Protein AF-B8CJ66-F1 (afdb_monomer)

pLDDT: mean 71.11, std 13.87, range [33.56, 87.75]

Solvent-accessible surface area (backbone atoms only — not comparable to full-atom values): 5590 Å² total; per-residue (Å²): 141,82,83,82,78,74,81,73,76,70,78,75,74,76,69,79,50,63,66,59,53,50,53,52,51,48,52,68,79,41,74,89,54,56,69,72,58,52,52,48,51,50,45,41,52,53,12,42,73,75,68,29,47,94,44,53,62,36,23,11,61,55,42,91,61,101,62,60,56,72,57,37,23,50,48,42,44,52,57,76,67,30,61,85,64,62,60,71,81,76,123

Organism: Shewanella piezotolerans (strain WP3 / JCM 13877) (NCBI:txid2258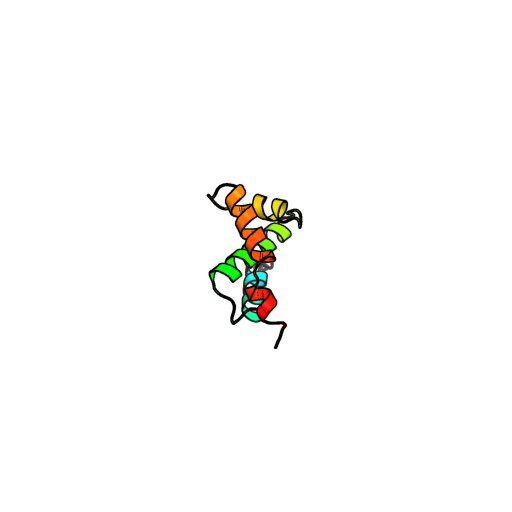49)

Nearest PDB structures (foldseek):
  6lts-assembly1_F  TM=3.793E-01  e=2.198E+00  Thermus thermophilus HB8
  5hyn-assembly3_M  TM=3.617E-01  e=6.783E+00  Homo sapiens
  3wyh-assembly2_B  TM=4.023E-01  e=9.682E+00  Struthio camelus

Structure (mmCIF, N/CA/C/O backbone):
data_AF-B8CJ66-F1
#
_entry.id   AF-B8CJ66-F1
#
loop_
_atom_site.group_PDB
_atom_site.id
_atom_site.type_symbol
_atom_site.label_atom_id
_atom_site.label_alt_id
_atom_site.label_comp_id
_atom_site.label_asym_id
_atom_site.label_entity_id
_atom_site.label_seq_id
_atom_site.pdbx_PDB_ins_code
_atom_site.Cartn_x
_atom_site.Cartn_y
_atom_site.Cartn_z
_atom_site.occupancy
_atom_site.B_iso_or_equiv
_atom_site.auth_seq_id
_atom_site.auth_comp_id
_atom_site.auth_asym_id
_atom_site.auth_atom_id
_atom_site.pdbx_PDB_model_num
ATOM 1 N N . MET A 1 1 ? -19.273 -43.385 38.446 1.00 38.78 1 MET A N 1
ATOM 2 C CA . MET A 1 1 ? -18.451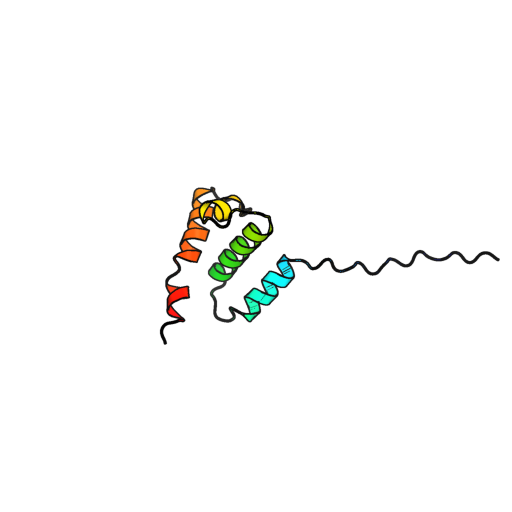 -43.472 37.217 1.00 38.78 1 MET A CA 1
ATOM 3 C C . MET A 1 1 ? -18.835 -42.333 36.276 1.00 38.78 1 MET A C 1
ATOM 5 O O . MET A 1 1 ? -19.739 -42.498 35.471 1.00 38.78 1 MET A O 1
ATOM 9 N N . ILE A 1 2 ? -18.214 -41.160 36.412 1.00 33.56 2 ILE A N 1
ATOM 10 C CA . ILE A 1 2 ? -18.530 -39.983 35.585 1.00 33.56 2 ILE A CA 1
ATOM 11 C C . ILE A 1 2 ? -17.322 -39.734 34.680 1.00 33.56 2 ILE A C 1
ATOM 13 O O . ILE A 1 2 ? -16.254 -39.358 35.155 1.00 33.56 2 ILE A O 1
ATOM 17 N N . LYS A 1 3 ? -17.468 -40.026 33.384 1.00 42.00 3 LYS A N 1
ATOM 18 C CA . LYS A 1 3 ? -16.438 -39.757 32.375 1.00 42.00 3 LYS A CA 1
ATOM 19 C C . LYS A 1 3 ? -16.347 -38.246 32.162 1.00 42.00 3 LYS A C 1
ATOM 21 O O . LYS A 1 3 ? -17.301 -37.620 31.711 1.00 42.00 3 LYS A O 1
ATOM 26 N N . ILE A 1 4 ? -15.189 -37.682 32.488 1.00 45.97 4 ILE A N 1
ATOM 27 C CA . ILE A 1 4 ? -14.792 -36.315 32.155 1.00 45.97 4 ILE A CA 1
ATOM 28 C C . ILE A 1 4 ? -14.749 -36.219 30.627 1.00 45.97 4 ILE A C 1
ATOM 30 O O . ILE A 1 4 ? -13.867 -36.785 29.982 1.00 45.97 4 ILE A O 1
ATOM 34 N N . ILE A 1 5 ? -15.732 -35.543 30.034 1.00 56.09 5 ILE A N 1
ATOM 35 C CA . ILE A 1 5 ? -15.715 -35.214 28.610 1.00 56.09 5 ILE A CA 1
ATOM 36 C C . ILE A 1 5 ? -14.658 -34.124 28.443 1.00 56.09 5 ILE A C 1
ATOM 38 O O . ILE A 1 5 ? -14.889 -32.957 28.765 1.00 56.09 5 ILE A O 1
ATOM 42 N N . ALA A 1 6 ? -13.471 -34.519 27.985 1.00 55.78 6 ALA A N 1
ATOM 43 C CA . ALA A 1 6 ? -12.459 -33.590 27.516 1.00 55.78 6 ALA A CA 1
ATOM 44 C C . ALA A 1 6 ? -13.119 -32.657 26.492 1.00 55.78 6 ALA A C 1
ATOM 46 O O . ALA A 1 6 ? -13.658 -33.121 25.485 1.00 55.78 6 ALA A O 1
ATOM 47 N N . LYS A 1 7 ? -13.116 -31.346 26.761 1.00 54.94 7 LYS A N 1
ATOM 48 C CA . LYS A 1 7 ? -13.539 -30.344 25.782 1.00 54.94 7 LYS A CA 1
ATOM 49 C C . LYS A 1 7 ? -12.624 -30.482 24.568 1.00 54.94 7 LYS A C 1
ATOM 51 O O . LYS A 1 7 ? -11.500 -29.987 24.582 1.00 54.94 7 LYS A O 1
ATOM 56 N N . GLN A 1 8 ? -13.082 -31.191 23.539 1.00 58.22 8 GLN A N 1
ATOM 57 C CA . GLN A 1 8 ? -12.419 -31.187 22.245 1.00 58.22 8 GLN A CA 1
ATOM 58 C C . GLN A 1 8 ? -12.343 -29.732 21.791 1.00 58.22 8 GLN A C 1
ATOM 60 O O . GLN A 1 8 ? -13.353 -29.030 21.711 1.00 58.22 8 GLN A O 1
ATOM 65 N N . LYS A 1 9 ? -11.116 -29.268 21.558 1.00 55.81 9 LYS A N 1
ATOM 66 C CA . LYS A 1 9 ? -10.837 -27.984 20.932 1.00 55.81 9 LYS A CA 1
ATOM 67 C C . LYS A 1 9 ? -11.507 -28.028 19.564 1.00 55.81 9 LYS A C 1
ATOM 69 O O . LYS A 1 9 ? -11.037 -28.746 18.685 1.00 55.81 9 LYS A O 1
ATOM 74 N N . LEU A 1 10 ? -12.634 -27.322 19.439 1.00 47.88 10 LEU A N 1
ATOM 75 C CA . LEU A 1 10 ? -13.351 -27.123 18.181 1.00 47.88 10 LEU A CA 1
ATOM 76 C C . LEU A 1 10 ? -12.296 -26.836 17.102 1.00 47.88 10 LEU A C 1
ATOM 78 O O . LEU A 1 10 ? -11.416 -26.004 17.375 1.00 47.88 10 LEU A O 1
ATOM 82 N N . PRO A 1 11 ? -12.308 -27.510 15.933 1.00 49.81 11 PRO A N 1
ATOM 83 C CA . PRO A 1 11 ? -11.395 -27.150 14.864 1.00 49.81 11 PRO A CA 1
ATOM 84 C C . PRO A 1 11 ? -11.576 -25.656 14.658 1.00 49.81 11 PRO A C 1
ATOM 86 O O . PRO A 1 11 ? -12.695 -25.188 14.440 1.00 49.81 11 PRO A O 1
ATOM 89 N N . ARG A 1 12 ? -10.490 -24.901 14.856 1.00 52.06 12 ARG A N 1
ATOM 90 C CA . ARG A 1 12 ? -10.453 -23.476 14.564 1.00 52.06 12 ARG A CA 1
ATOM 91 C C . ARG A 1 12 ? -10.913 -23.392 13.124 1.00 52.06 12 ARG A C 1
ATOM 93 O O . ARG A 1 12 ? -10.159 -23.764 12.230 1.00 52.06 12 ARG A O 1
ATOM 100 N N . VAL A 1 13 ? -12.168 -22.997 12.922 1.00 52.97 13 VAL A N 1
ATOM 101 C CA . VAL A 1 13 ? -12.680 -22.614 11.616 1.00 52.97 13 VAL A CA 1
ATOM 102 C C . VAL A 1 13 ? -11.624 -21.647 11.122 1.00 52.97 13 VAL A C 1
ATOM 104 O O . VAL A 1 13 ? -11.381 -20.621 11.764 1.00 52.97 13 VAL A O 1
ATOM 107 N N . ASN A 1 14 ? -10.863 -22.056 10.107 1.00 56.81 14 ASN A N 1
ATOM 108 C CA . ASN A 1 14 ? -9.874 -21.197 9.492 1.00 56.81 14 ASN A CA 1
ATOM 109 C C . ASN A 1 14 ? -10.703 -20.088 8.863 1.00 56.81 14 ASN A C 1
ATOM 111 O O . ASN A 1 14 ? -11.160 -20.238 7.733 1.00 56.81 14 ASN A O 1
ATOM 115 N N . ALA A 1 15 ? -10.990 -19.039 9.641 1.00 55.03 15 ALA A N 1
ATOM 116 C CA . ALA A 1 15 ? -11.634 -17.835 9.165 1.00 55.03 15 ALA A CA 1
ATOM 117 C C . ALA A 1 15 ? -10.921 -17.492 7.866 1.00 55.03 15 ALA A C 1
ATOM 119 O O . ALA A 1 15 ? -9.690 -17.385 7.867 1.00 55.03 15 ALA A O 1
ATOM 120 N N . MET A 1 16 ? -11.675 -17.477 6.766 1.00 59.19 16 MET A N 1
ATOM 121 C CA . MET A 1 16 ? -11.138 -17.258 5.434 1.00 59.19 16 MET A CA 1
ATOM 122 C C . MET A 1 16 ? -10.330 -15.969 5.502 1.00 59.19 16 MET A C 1
ATOM 124 O O . MET A 1 16 ? -10.885 -14.880 5.629 1.00 59.19 16 MET A O 1
ATOM 128 N N . ASN A 1 17 ? -9.005 -16.100 5.540 1.00 76.69 17 ASN A N 1
ATOM 129 C CA . ASN A 1 17 ? -8.154 -14.943 5.697 1.00 76.69 17 ASN A CA 1
ATOM 130 C C . ASN A 1 17 ? -8.185 -14.251 4.344 1.00 76.69 17 ASN A C 1
ATOM 132 O O . ASN A 1 17 ? -7.561 -14.700 3.382 1.00 76.69 17 ASN A O 1
ATOM 136 N N . ALA A 1 18 ? -8.986 -13.197 4.269 1.00 74.31 18 ALA A N 1
ATOM 137 C CA . ALA A 1 18 ? -9.286 -12.492 3.039 1.00 74.31 18 ALA A CA 1
ATOM 138 C C . ALA A 1 18 ? -7.991 -12.048 2.322 1.00 74.31 18 ALA A C 1
ATOM 140 O O . ALA A 1 18 ? -7.891 -12.143 1.100 1.00 74.31 18 ALA A O 1
ATOM 141 N N . LYS A 1 19 ? -6.936 -11.734 3.092 1.00 77.81 19 LYS A N 1
ATOM 142 C CA . LYS A 1 19 ? -5.577 -11.451 2.600 1.00 77.81 19 LYS A CA 1
ATOM 143 C C . LYS A 1 19 ? -4.903 -12.664 1.950 1.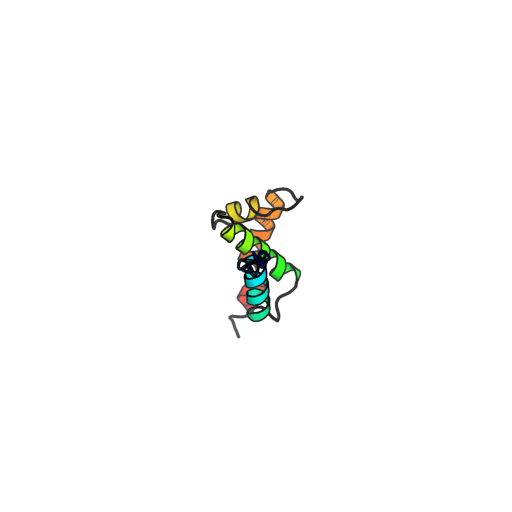00 77.81 19 LYS A C 1
ATOM 145 O O . LYS A 1 19 ? -4.245 -12.526 0.922 1.00 77.81 19 LYS A O 1
ATOM 150 N N . GLN A 1 20 ? -5.047 -13.859 2.527 1.00 78.81 20 GLN A N 1
ATOM 151 C CA . GLN A 1 20 ? -4.477 -15.093 1.967 1.00 78.81 20 GLN A CA 1
ATOM 152 C C . GLN A 1 20 ? -5.158 -15.477 0.652 1.00 78.81 20 GLN A C 1
ATOM 154 O O . GLN A 1 20 ? -4.480 -15.857 -0.302 1.00 78.81 20 GLN A O 1
ATOM 159 N N . VAL A 1 21 ? -6.482 -15.337 0.586 1.00 82.75 21 VAL A N 1
ATOM 160 C CA . VAL A 1 21 ? -7.248 -15.589 -0.642 1.00 82.75 21 VAL A CA 1
ATOM 161 C C . VAL A 1 21 ? -6.859 -14.585 -1.717 1.00 82.75 21 VAL A C 1
ATOM 163 O O . VAL A 1 21 ? -6.513 -14.988 -2.824 1.00 82.75 21 VAL A O 1
ATOM 166 N N . LEU A 1 22 ? -6.803 -13.298 -1.368 1.00 82.69 22 LEU A N 1
ATOM 167 C CA . LEU A 1 22 ? -6.357 -12.237 -2.264 1.00 82.69 22 LEU A CA 1
ATOM 168 C C . LEU A 1 22 ? -4.942 -12.492 -2.803 1.00 82.69 22 LEU A C 1
ATOM 170 O O . LEU A 1 22 ? -4.717 -12.405 -4.007 1.00 82.69 22 LEU A O 1
ATOM 174 N N . SER A 1 23 ? -3.999 -12.863 -1.934 1.00 81.38 23 SER A N 1
ATOM 175 C CA . SER A 1 23 ? -2.621 -13.188 -2.323 1.00 81.38 23 SER A CA 1
ATOM 176 C C . SER A 1 23 ? -2.561 -14.361 -3.308 1.00 81.38 23 SER A C 1
ATOM 178 O O . SER A 1 23 ? -1.833 -14.310 -4.306 1.00 81.38 23 SER A O 1
ATOM 180 N N . LYS A 1 24 ? -3.370 -15.402 -3.075 1.00 82.25 24 LYS A N 1
ATOM 181 C CA . LYS A 1 24 ? -3.439 -16.577 -3.948 1.00 82.25 24 LYS A CA 1
ATOM 182 C C . LYS A 1 24 ? -4.072 -16.239 -5.299 1.00 82.25 24 LYS A C 1
ATOM 184 O O . LYS A 1 24 ? -3.498 -16.585 -6.326 1.00 82.25 24 LYS A O 1
ATOM 189 N N . CYS A 1 25 ? -5.185 -15.506 -5.306 1.00 82.06 25 CYS A N 1
ATOM 190 C CA . CYS A 1 25 ? -5.834 -15.035 -6.530 1.00 82.06 25 CYS A CA 1
ATOM 191 C C . CYS A 1 25 ? -4.902 -14.143 -7.352 1.00 82.06 25 CYS A C 1
ATOM 193 O O . CYS A 1 25 ? -4.714 -14.396 -8.536 1.00 82.06 25 CYS A O 1
ATOM 195 N N . LEU A 1 26 ? -4.248 -13.158 -6.727 1.00 80.62 26 LEU A N 1
ATOM 196 C CA . LEU A 1 26 ? -3.293 -12.284 -7.411 1.00 80.62 26 LEU A CA 1
ATOM 197 C C . LEU A 1 26 ? -2.126 -13.066 -8.006 1.00 80.62 26 LEU A C 1
ATOM 199 O O . LEU A 1 26 ? -1.706 -12.780 -9.122 1.00 80.62 26 LEU A O 1
ATOM 203 N N . SER A 1 27 ? -1.615 -14.065 -7.291 1.00 79.00 27 SER A N 1
ATOM 204 C CA . SER A 1 27 ? -0.527 -14.905 -7.799 1.00 79.00 27 SER A CA 1
ATOM 205 C C . SER A 1 27 ? -0.953 -15.740 -9.012 1.00 79.00 27 SER A C 1
ATOM 207 O O . SER A 1 27 ? -0.140 -15.942 -9.908 1.00 79.00 27 SER A O 1
ATOM 209 N N . LEU A 1 28 ? -2.220 -16.170 -9.065 1.00 79.19 28 LEU A N 1
ATOM 210 C CA . LEU A 1 28 ? -2.796 -16.906 -10.195 1.00 79.19 28 LEU A CA 1
ATOM 211 C C . LEU A 1 28 ? -3.073 -16.008 -11.406 1.00 79.19 28 LEU A C 1
ATOM 213 O O . LEU A 1 28 ? -2.736 -16.382 -12.523 1.00 79.19 28 LEU A O 1
ATOM 217 N N . VAL A 1 29 ? -3.665 -14.829 -11.196 1.00 78.62 29 VAL A N 1
ATOM 218 C CA . VAL A 1 29 ? -4.066 -13.929 -12.293 1.00 78.62 29 VAL A CA 1
ATOM 219 C C . VAL A 1 29 ? -2.928 -13.042 -12.803 1.00 78.62 29 VAL A C 1
ATOM 221 O O . VAL A 1 29 ? -3.027 -12.479 -13.886 1.00 78.62 29 VAL A O 1
ATOM 224 N N . THR A 1 30 ? -1.836 -12.892 -12.040 1.00 76.38 30 THR A N 1
ATOM 225 C CA . THR A 1 30 ? -0.708 -12.017 -12.412 1.00 76.38 30 THR A CA 1
ATOM 226 C C . THR A 1 30 ? 0.669 -12.694 -12.301 1.00 76.38 30 THR A C 1
ATOM 228 O O . THR A 1 30 ? 1.567 -12.171 -11.623 1.00 76.38 30 THR A O 1
ATOM 231 N N . PRO A 1 31 ? 0.899 -13.836 -12.980 1.00 72.81 31 PRO A N 1
ATOM 232 C CA . PRO A 1 31 ? 2.155 -14.583 -12.875 1.00 72.81 31 PRO A CA 1
ATOM 233 C C . PRO A 1 31 ? 3.371 -13.781 -13.375 1.00 72.81 31 PRO A C 1
ATOM 235 O O . PRO A 1 31 ? 4.419 -13.806 -12.733 1.00 72.81 31 PRO A O 1
ATOM 238 N N . SER A 1 32 ? 3.217 -12.987 -14.441 1.00 72.31 32 SER A N 1
ATOM 239 C CA . SER A 1 32 ? 4.276 -12.169 -15.066 1.00 72.31 32 SER A CA 1
ATOM 240 C C . SER A 1 32 ? 4.400 -10.740 -14.508 1.00 72.31 32 SER A C 1
ATOM 242 O O . SER A 1 32 ? 5.216 -9.946 -14.978 1.00 72.31 32 SER A O 1
ATOM 244 N N . MET A 1 33 ? 3.602 -10.368 -13.501 1.00 75.69 33 MET A N 1
ATOM 245 C CA . MET A 1 33 ? 3.589 -9.000 -12.976 1.00 75.69 33 MET A CA 1
ATOM 246 C C . MET A 1 33 ? 4.756 -8.731 -12.016 1.00 75.69 33 MET A C 1
ATOM 248 O O . MET A 1 33 ? 5.001 -9.479 -11.071 1.00 75.69 33 MET A O 1
ATOM 252 N N . HIS A 1 34 ? 5.431 -7.592 -12.208 1.00 79.69 34 HIS A N 1
ATOM 253 C CA . HIS A 1 34 ? 6.538 -7.151 -11.355 1.00 79.69 34 HIS A CA 1
ATOM 254 C C . HIS A 1 34 ? 6.131 -7.032 -9.873 1.00 79.69 34 HIS A C 1
ATOM 256 O O . HIS A 1 34 ? 5.080 -6.470 -9.548 1.00 79.69 34 HIS A O 1
ATOM 262 N N . LYS A 1 35 ? 7.006 -7.473 -8.959 1.00 75.50 35 LYS A N 1
ATOM 263 C CA . LYS A 1 35 ? 6.750 -7.566 -7.506 1.00 75.50 35 LYS A CA 1
ATOM 264 C C . LYS A 1 35 ? 6.202 -6.269 -6.895 1.00 75.50 35 LYS A C 1
ATOM 266 O O . LYS A 1 35 ? 5.221 -6.295 -6.158 1.00 75.50 35 LYS A O 1
ATOM 271 N N . THR A 1 36 ? 6.778 -5.121 -7.254 1.00 76.25 36 THR A N 1
ATOM 272 C CA . THR A 1 36 ? 6.335 -3.804 -6.756 1.00 76.25 36 THR A CA 1
ATOM 273 C C . THR A 1 36 ? 4.914 -3.448 -7.200 1.00 76.25 36 THR A C 1
ATOM 275 O O . THR A 1 36 ? 4.164 -2.855 -6.427 1.00 76.25 36 THR A O 1
ATOM 278 N N . ARG A 1 37 ? 4.522 -3.833 -8.425 1.00 74.75 37 ARG A N 1
ATOM 279 C CA . ARG A 1 37 ? 3.172 -3.598 -8.964 1.00 74.75 37 ARG A CA 1
ATOM 280 C C . ARG A 1 37 ? 2.153 -4.478 -8.254 1.00 74.75 37 ARG A C 1
ATOM 282 O O . ARG A 1 37 ? 1.142 -3.965 -7.787 1.00 74.75 37 ARG A O 1
ATOM 289 N N . ARG A 1 38 ? 2.477 -5.764 -8.086 1.00 79.69 38 ARG A N 1
ATOM 290 C CA . ARG A 1 38 ? 1.645 -6.716 -7.341 1.00 79.69 38 ARG A CA 1
ATOM 291 C C . ARG A 1 38 ? 1.394 -6.239 -5.912 1.00 79.69 38 ARG A C 1
ATOM 293 O O . ARG A 1 38 ? 0.263 -6.291 -5.449 1.00 79.69 38 ARG A O 1
ATOM 300 N N . GLN A 1 39 ? 2.416 -5.698 -5.246 1.00 80.88 39 GLN A N 1
ATOM 301 C CA . GLN A 1 39 ? 2.263 -5.152 -3.897 1.00 80.88 39 GLN A CA 1
ATOM 302 C C . GLN A 1 39 ? 1.340 -3.928 -3.860 1.00 80.88 39 GLN A C 1
ATOM 304 O O . GLN A 1 39 ? 0.527 -3.809 -2.954 1.00 80.88 39 GLN A O 1
ATOM 309 N N . SER A 1 40 ? 1.447 -3.016 -4.832 1.00 79.00 40 SER A N 1
ATOM 310 C CA . SER A 1 40 ? 0.523 -1.876 -4.919 1.00 79.00 40 SER A CA 1
ATOM 311 C C . SER A 1 40 ? -0.920 -2.319 -5.151 1.00 79.00 40 SER A C 1
ATOM 313 O O . SER A 1 40 ? -1.816 -1.777 -4.515 1.00 79.00 40 SER A O 1
ATOM 315 N N . LEU A 1 41 ? -1.134 -3.311 -6.021 1.00 80.94 41 LEU A N 1
ATOM 316 C CA . LEU A 1 41 ? -2.457 -3.869 -6.296 1.00 80.94 41 LEU A CA 1
ATOM 317 C C . LEU A 1 41 ? -3.045 -4.567 -5.069 1.00 80.94 41 LEU A C 1
ATOM 319 O O . LEU A 1 41 ? -4.199 -4.337 -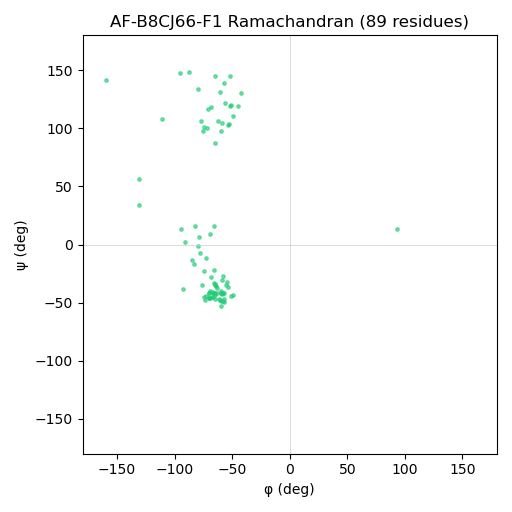4.725 1.00 80.94 41 LEU A O 1
ATOM 323 N N . PHE A 1 42 ? -2.229 -5.353 -4.368 1.00 83.62 42 PHE A N 1
ATOM 324 C CA . PHE A 1 42 ? -2.618 -5.988 -3.115 1.00 83.62 42 PHE A CA 1
ATOM 325 C C . PHE A 1 42 ? -3.067 -4.954 -2.076 1.00 83.62 42 PHE A C 1
ATOM 327 O O . PHE A 1 42 ? -4.156 -5.082 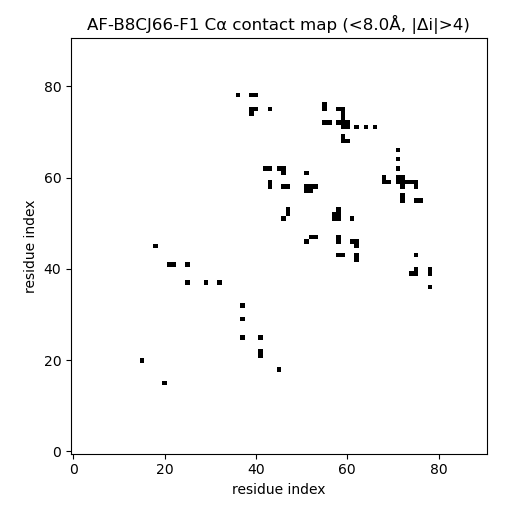-1.530 1.00 83.62 42 PHE A O 1
ATOM 334 N N . SER A 1 43 ? -2.272 -3.903 -1.853 1.00 81.19 43 SER A N 1
ATOM 335 C CA . SER A 1 43 ? -2.604 -2.850 -0.887 1.00 81.19 43 SER A CA 1
ATOM 336 C C . SER A 1 43 ? -3.855 -2.056 -1.273 1.00 81.19 43 SER A C 1
ATOM 338 O O . SER A 1 43 ? -4.617 -1.669 -0.394 1.00 81.19 43 SER A O 1
ATOM 340 N N . ALA A 1 44 ? -4.097 -1.831 -2.568 1.00 80.06 44 ALA A N 1
ATOM 341 C CA . ALA A 1 44 ? -5.319 -1.178 -3.032 1.00 80.06 44 ALA A CA 1
ATOM 342 C C . ALA A 1 44 ? -6.561 -2.045 -2.768 1.00 80.06 44 ALA A C 1
ATOM 344 O O . ALA A 1 44 ? -7.547 -1.550 -2.240 1.00 80.06 44 ALA A O 1
ATOM 345 N N . ILE A 1 45 ? -6.504 -3.346 -3.071 1.00 81.00 45 ILE A N 1
ATOM 346 C CA . ILE A 1 45 ? -7.638 -4.253 -2.842 1.00 81.00 45 ILE A CA 1
ATOM 347 C C . ILE A 1 45 ? -7.868 -4.474 -1.341 1.00 81.00 45 ILE A C 1
ATOM 349 O O . ILE A 1 45 ? -9.009 -4.476 -0.894 1.00 81.00 45 ILE A O 1
ATOM 353 N N . GLU A 1 46 ? -6.803 -4.606 -0.550 1.00 82.69 46 GLU A N 1
ATOM 354 C CA . GLU A 1 46 ? -6.886 -4.695 0.911 1.00 82.69 46 GLU A CA 1
ATOM 355 C C . GLU A 1 46 ? -7.554 -3.452 1.517 1.00 82.69 46 GLU A C 1
ATOM 357 O O . GLU A 1 46 ? -8.423 -3.573 2.377 1.00 82.69 46 GLU A O 1
ATOM 362 N N . SER A 1 47 ? -7.199 -2.269 1.015 1.00 78.81 47 SER A N 1
ATOM 363 C CA . SER A 1 47 ? -7.818 -0.995 1.379 1.00 78.81 47 SER A CA 1
ATOM 364 C C . SER A 1 47 ? -9.318 -0.959 1.032 1.00 78.81 47 SER A C 1
ATOM 366 O O . SER A 1 47 ? -10.140 -0.684 1.907 1.00 78.81 47 SER A O 1
ATOM 368 N N . SER A 1 48 ? -9.710 -1.380 -0.179 1.00 79.12 48 SER A N 1
ATOM 369 C CA . SER A 1 48 ? -11.127 -1.522 -0.557 1.00 79.12 48 SER A CA 1
ATOM 370 C C . SER A 1 48 ? -11.886 -2.505 0.341 1.00 79.12 48 SER A C 1
ATOM 372 O O . SER A 1 48 ? -13.026 -2.256 0.724 1.00 79.12 48 SER A O 1
ATOM 374 N N . MET A 1 49 ? -11.267 -3.638 0.684 1.00 77.38 49 MET A N 1
ATOM 375 C CA . MET A 1 49 ? -11.883 -4.678 1.516 1.00 77.38 49 MET A CA 1
ATOM 376 C C . MET A 1 49 ? -12.102 -4.230 2.962 1.00 77.38 49 MET A C 1
ATOM 378 O O . MET A 1 49 ? -13.037 -4.700 3.603 1.00 77.38 49 MET A O 1
ATOM 382 N N . ASN A 1 50 ? -11.274 -3.312 3.463 1.00 74.81 50 ASN A N 1
ATOM 383 C CA . ASN A 1 50 ? -11.436 -2.710 4.786 1.00 74.81 50 ASN A CA 1
ATOM 384 C C . ASN A 1 50 ? -12.510 -1.604 4.820 1.00 74.81 50 ASN A C 1
ATOM 386 O O . ASN A 1 50 ? -12.682 -0.961 5.852 1.00 74.81 50 ASN A O 1
ATOM 390 N N . GLY A 1 51 ? -13.249 -1.397 3.723 1.00 67.50 51 GLY A N 1
ATOM 391 C CA . GLY A 1 51 ? -14.309 -0.391 3.623 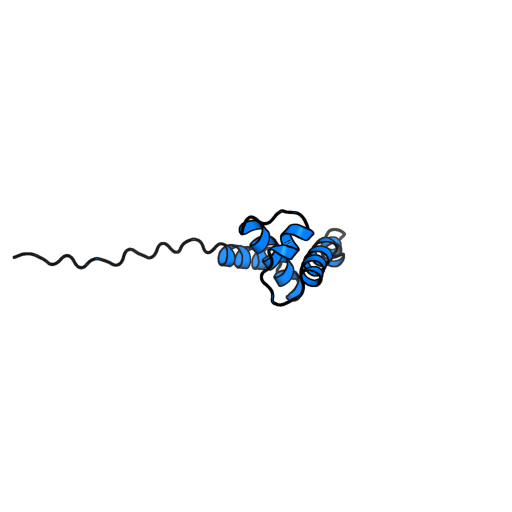1.00 67.50 51 GLY A CA 1
ATOM 392 C C . GLY A 1 51 ? -13.839 0.948 3.063 1.00 67.50 51 GLY A C 1
ATOM 393 O O . GLY A 1 51 ? -14.573 1.933 3.154 1.00 67.50 51 GLY A O 1
ATOM 394 N N . GLY A 1 52 ? -12.639 0.996 2.482 1.00 69.31 52 GLY A N 1
ATOM 395 C CA . GLY A 1 52 ? -12.132 2.208 1.870 1.00 69.31 52 GLY A CA 1
ATOM 396 C C . GLY A 1 52 ? -12.940 2.645 0.654 1.00 69.31 52 GLY A C 1
ATOM 397 O O . GLY A 1 52 ? -13.449 1.831 -0.120 1.00 69.31 52 GLY A O 1
ATOM 398 N N . SER A 1 53 ? -13.063 3.960 0.473 1.00 69.75 53 SER A N 1
ATOM 399 C CA . SER A 1 53 ? -13.706 4.523 -0.718 1.00 69.75 53 SER A CA 1
ATOM 400 C C . SER A 1 53 ? -12.928 4.094 -1.966 1.00 69.75 53 SER A C 1
ATOM 402 O O . SER A 1 53 ? -11.718 4.297 -2.033 1.00 69.75 53 SER A O 1
ATOM 404 N N . LEU A 1 54 ? -13.627 3.580 -2.988 1.00 72.38 54 LEU A N 1
ATOM 405 C CA . LEU A 1 54 ? -13.065 3.145 -4.283 1.00 72.38 54 LEU A CA 1
ATOM 406 C C . LEU A 1 54 ? -12.478 4.292 -5.140 1.00 72.38 54 LEU A C 1
ATOM 408 O O . LEU A 1 54 ? -12.251 4.141 -6.338 1.00 72.38 54 LEU A O 1
ATOM 412 N N . SER A 1 55 ? -12.231 5.454 -4.540 1.00 77.06 55 SER A N 1
ATOM 413 C CA . SER A 1 55 ? -11.516 6.570 -5.147 1.00 77.06 55 SER A CA 1
ATOM 414 C C . SER A 1 55 ? -10.007 6.424 -4.929 1.00 77.06 55 SER A C 1
ATOM 416 O O . SER A 1 55 ? -9.561 5.931 -3.897 1.00 77.06 55 SER A O 1
ATOM 418 N N . ILE A 1 56 ? -9.188 6.906 -5.870 1.00 76.19 56 ILE A N 1
ATOM 419 C CA . ILE A 1 56 ? -7.712 6.876 -5.764 1.00 76.19 56 ILE A CA 1
ATOM 420 C C . ILE A 1 56 ? -7.230 7.519 -4.448 1.00 76.19 56 ILE A C 1
ATOM 422 O O . ILE A 1 56 ? -6.270 7.062 -3.823 1.00 76.19 56 ILE A O 1
ATOM 426 N N . THR A 1 57 ? -7.919 8.573 -4.012 1.00 80.62 57 THR A N 1
ATOM 427 C CA . THR A 1 57 ? -7.662 9.282 -2.757 1.00 80.62 57 THR A CA 1
ATOM 428 C C . THR A 1 57 ? -8.090 8.479 -1.531 1.00 80.62 57 THR A C 1
ATOM 430 O O . THR A 1 57 ? -7.314 8.407 -0.581 1.00 80.62 57 THR A O 1
ATOM 433 N N . GLY A 1 58 ? -9.274 7.855 -1.553 1.00 78.44 58 GLY A N 1
ATOM 434 C CA . GLY A 1 58 ? -9.754 6.969 -0.487 1.00 78.44 58 GLY A CA 1
ATOM 435 C C . GLY A 1 58 ? -8.824 5.780 -0.279 1.00 78.44 58 GLY A C 1
ATOM 436 O O . GLY A 1 58 ? -8.262 5.610 0.800 1.00 78.44 58 GLY A O 1
ATOM 437 N N . LEU A 1 59 ? -8.522 5.062 -1.360 1.00 81.31 59 LEU A N 1
ATOM 438 C CA . LEU A 1 59 ? -7.603 3.929 -1.328 1.00 81.31 59 LEU A CA 1
ATOM 439 C C . LEU A 1 59 ? -6.216 4.321 -0.811 1.00 81.31 59 LEU A C 1
ATOM 441 O O . LEU A 1 59 ? -5.627 3.599 -0.013 1.00 81.31 59 LEU A O 1
ATOM 445 N N . GLY A 1 60 ? -5.695 5.478 -1.234 1.00 79.75 60 GLY A N 1
ATOM 446 C CA . GLY A 1 60 ? -4.412 5.995 -0.761 1.00 79.75 60 GLY A CA 1
ATOM 447 C C . GLY A 1 60 ? -4.398 6.344 0.732 1.00 79.75 60 GLY A C 1
ATOM 448 O O . GLY A 1 60 ? -3.370 6.170 1.390 1.00 79.75 60 GLY A O 1
ATOM 449 N N . ARG A 1 61 ? -5.514 6.821 1.287 1.00 82.31 61 ARG A N 1
ATOM 450 C CA . ARG A 1 61 ? -5.631 7.146 2.717 1.00 82.31 61 ARG A CA 1
ATOM 451 C C . ARG A 1 61 ? -5.635 5.896 3.578 1.00 82.31 61 ARG A C 1
ATOM 453 O O . ARG A 1 61 ? -4.842 5.827 4.517 1.00 82.31 61 ARG A O 1
ATOM 460 N N . ASP A 1 62 ? -6.413 4.904 3.171 1.00 81.94 62 ASP A N 1
ATOM 461 C CA . ASP A 1 62 ? -6.652 3.670 3.925 1.00 81.94 62 ASP A CA 1
ATOM 462 C C . ASP A 1 62 ? -5.507 2.645 3.831 1.00 81.94 62 ASP A C 1
ATOM 464 O O . ASP A 1 62 ? -5.492 1.649 4.551 1.00 81.94 62 ASP A O 1
ATOM 468 N N . ILE A 1 63 ? -4.496 2.887 2.987 1.00 82.25 63 ILE A N 1
ATOM 469 C CA . ILE A 1 63 ? -3.255 2.101 3.010 1.00 82.25 63 ILE A CA 1
ATOM 470 C C . ILE A 1 63 ? -2.478 2.405 4.297 1.00 82.25 63 ILE A C 1
ATOM 472 O O . ILE A 1 63 ? -2.000 3.526 4.505 1.00 82.25 63 ILE A O 1
ATOM 476 N N . ASP A 1 64 ? -2.280 1.380 5.120 1.00 75.50 64 ASP A N 1
ATOM 477 C CA . ASP A 1 64 ? -1.428 1.455 6.304 1.00 75.50 64 ASP A C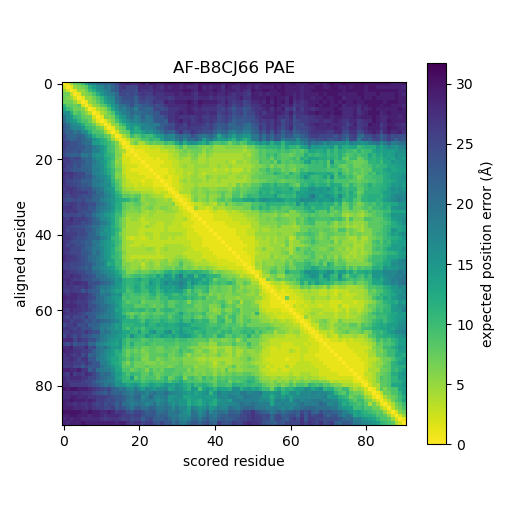A 1
ATOM 478 C C . ASP A 1 64 ? 0.055 1.392 5.893 1.00 75.50 64 ASP A C 1
ATOM 480 O O . ASP A 1 64 ? 0.562 0.379 5.407 1.00 75.50 64 ASP A O 1
ATOM 484 N N . SER A 1 65 ? 0.738 2.534 5.967 1.00 78.69 65 SER A N 1
ATOM 485 C CA . SER A 1 65 ? 2.148 2.693 5.598 1.00 78.69 65 SER A CA 1
ATOM 486 C C . SER A 1 65 ? 2.710 3.936 6.276 1.00 78.69 65 SER A C 1
ATOM 488 O O . SER A 1 65 ? 2.061 4.981 6.284 1.00 78.69 65 SER A O 1
ATOM 490 N N . ASN A 1 66 ? 3.962 3.866 6.737 1.00 80.44 66 ASN A N 1
ATOM 491 C CA . ASN A 1 66 ? 4.673 4.959 7.419 1.00 80.44 66 ASN A CA 1
ATOM 492 C C . ASN A 1 66 ? 5.034 6.156 6.500 1.00 80.44 66 ASN A C 1
ATOM 494 O O . ASN A 1 66 ? 5.817 7.032 6.851 1.00 80.44 66 ASN A O 1
ATOM 498 N N . THR A 1 67 ? 4.521 6.173 5.271 1.00 84.00 67 THR A N 1
ATOM 499 C CA . THR A 1 67 ? 4.770 7.207 4.259 1.00 84.00 67 THR A CA 1
ATOM 500 C C . THR A 1 67 ? 3.672 8.264 4.268 1.00 84.00 67 THR A C 1
ATOM 502 O O . THR A 1 67 ? 2.504 7.919 4.437 1.00 84.00 67 THR A O 1
ATOM 505 N 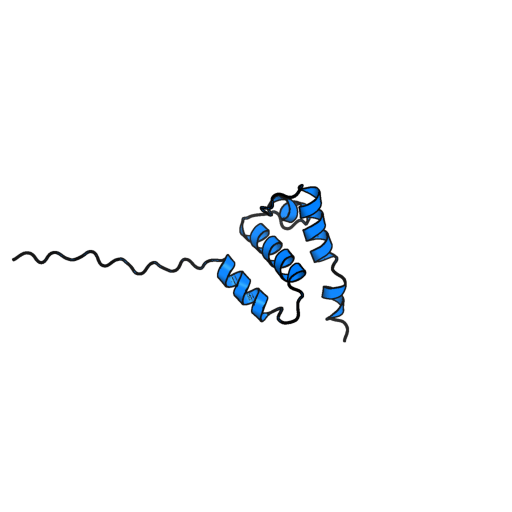N . LEU A 1 68 ? 4.013 9.522 3.952 1.00 84.44 68 LEU A N 1
ATOM 506 C CA . LEU A 1 68 ? 3.024 10.607 3.856 1.00 84.44 68 LEU A CA 1
ATOM 507 C C . LEU A 1 68 ? 1.854 10.231 2.937 1.00 84.44 68 LEU A C 1
ATOM 509 O O . LEU A 1 68 ? 2.051 9.619 1.884 1.00 84.44 68 LEU A O 1
ATOM 513 N N . GLU A 1 69 ? 0.656 10.691 3.289 1.00 85.06 69 GLU A N 1
ATOM 514 C CA . GLU A 1 69 ? -0.590 10.434 2.557 1.00 85.06 69 GLU A CA 1
ATOM 515 C C . GLU A 1 69 ? -0.462 10.718 1.053 1.00 85.06 69 GLU A C 1
ATOM 517 O O . GLU A 1 69 ? -0.816 9.880 0.223 1.00 85.06 69 GLU A O 1
ATOM 522 N N . LYS A 1 70 ? 0.187 11.833 0.685 1.00 87.12 70 LYS A N 1
ATOM 523 C CA . LYS A 1 70 ? 0.463 12.186 -0.718 1.00 87.12 70 LYS A CA 1
ATOM 524 C C . LYS A 1 70 ? 1.221 11.096 -1.485 1.00 87.12 70 LYS A C 1
ATOM 526 O O . LYS A 1 70 ? 1.008 10.928 -2.682 1.00 87.12 70 LYS A O 1
ATOM 531 N N . HIS A 1 71 ? 2.127 10.364 -0.832 1.00 87.75 71 HIS A N 1
ATOM 532 C CA . HIS A 1 71 ? 2.890 9.285 -1.464 1.00 87.75 71 HIS A CA 1
ATOM 533 C C . HIS A 1 71 ? 2.043 8.027 -1.640 1.00 87.75 71 HIS A C 1
ATOM 535 O O . HIS A 1 71 ? 2.186 7.349 -2.656 1.00 87.75 71 HIS A O 1
ATOM 541 N N . LYS A 1 72 ? 1.134 7.752 -0.700 1.00 84.38 72 LYS A N 1
ATOM 542 C CA . LYS A 1 72 ? 0.187 6.637 -0.792 1.00 84.38 72 LYS A CA 1
ATOM 543 C C . LYS A 1 72 ? -0.831 6.862 -1.912 1.00 84.38 72 LYS A C 1
ATOM 545 O O . LYS A 1 72 ? -0.999 5.990 -2.758 1.00 84.38 72 LYS A O 1
ATOM 550 N N . ILE A 1 73 ? -1.396 8.067 -2.007 1.00 85.12 73 ILE A N 1
ATOM 551 C CA . ILE A 1 73 ? -2.298 8.459 -3.104 1.00 85.12 73 ILE A CA 1
ATOM 552 C C . ILE A 1 73 ? -1.572 8.361 -4.453 1.00 85.12 73 ILE A C 1
ATOM 554 O O . ILE A 1 73 ? -2.058 7.696 -5.362 1.00 85.12 73 ILE A O 1
ATOM 558 N N . LYS A 1 74 ? -0.352 8.910 -4.569 1.00 84.88 74 LYS A N 1
ATOM 559 C CA . LYS A 1 74 ? 0.473 8.775 -5.787 1.00 84.88 74 LYS A CA 1
ATOM 560 C C . LYS A 1 74 ? 0.778 7.319 -6.147 1.00 84.88 74 LYS A C 1
ATOM 562 O O . LYS A 1 74 ? 0.972 7.008 -7.316 1.00 84.88 74 LYS A O 1
ATOM 567 N N . ARG A 1 75 ? 0.874 6.421 -5.165 1.00 82.31 75 ARG A N 1
ATOM 568 C CA . ARG A 1 75 ? 1.124 4.995 -5.402 1.00 82.31 75 ARG A CA 1
ATOM 569 C C . ARG A 1 75 ? -0.088 4.306 -6.033 1.00 82.31 75 ARG A C 1
ATOM 571 O O . ARG A 1 75 ? 0.113 3.507 -6.944 1.00 82.31 75 ARG A O 1
ATOM 578 N N . VAL A 1 76 ? -1.299 4.619 -5.569 1.00 82.38 76 VAL A N 1
ATOM 579 C CA . VAL A 1 76 ? -2.554 4.119 -6.159 1.00 82.38 76 VAL A CA 1
ATOM 580 C C . VAL A 1 76 ? -2.792 4.752 -7.531 1.00 82.38 76 VAL A C 1
ATOM 582 O O . VAL A 1 76 ? -3.105 4.051 -8.486 1.00 82.38 76 VAL A O 1
ATOM 585 N N . ASP A 1 77 ? -2.533 6.050 -7.669 1.00 82.88 77 ASP A N 1
ATOM 586 C CA . ASP A 1 77 ? -2.634 6.765 -8.943 1.00 82.88 77 ASP A CA 1
ATOM 587 C C . ASP A 1 77 ? -1.725 6.152 -10.022 1.00 82.88 77 ASP A C 1
ATOM 589 O O . ASP A 1 77 ? -2.177 5.790 -11.103 1.00 82.88 77 ASP A O 1
ATOM 593 N N . ARG A 1 78 ? -0.450 5.903 -9.693 1.00 82.44 78 ARG A N 1
ATOM 594 C CA . ARG A 1 78 ? 0.505 5.222 -10.587 1.00 82.44 78 ARG A CA 1
ATOM 595 C C . ARG A 1 78 ? 0.153 3.763 -10.866 1.00 82.44 78 ARG A C 1
ATOM 597 O O . ARG A 1 78 ? 0.678 3.200 -11.825 1.00 82.44 78 ARG A O 1
ATOM 604 N N . LEU A 1 79 ? -0.640 3.124 -10.004 1.00 77.31 79 LEU A N 1
ATOM 605 C CA . LEU A 1 79 ? -1.148 1.775 -10.239 1.00 77.31 79 LEU A CA 1
ATOM 606 C C . LEU A 1 79 ? -2.246 1.804 -11.310 1.00 77.31 79 LEU A C 1
ATOM 608 O O . LEU A 1 79 ? -2.153 1.019 -12.249 1.00 77.31 79 LEU A O 1
ATOM 612 N N . CYS A 1 80 ? -3.219 2.715 -11.199 1.00 72.69 80 CYS A N 1
ATOM 613 C CA . CYS A 1 80 ? -4.276 2.897 -12.202 1.00 72.69 80 CYS A CA 1
ATOM 614 C C . CYS A 1 80 ? -3.724 3.433 -13.530 1.00 72.69 80 CYS A C 1
ATOM 616 O O . CYS A 1 80 ? -4.059 2.922 -14.590 1.00 72.69 80 CYS A O 1
ATOM 618 N N . SER A 1 81 ? -2.807 4.397 -13.476 1.00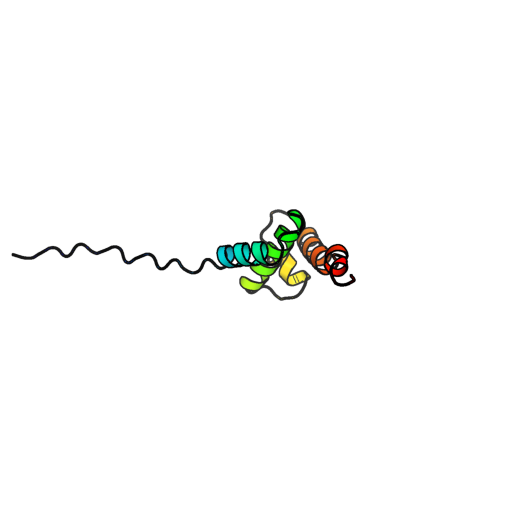 68.94 81 SER A N 1
ATOM 619 C CA . SER A 1 81 ? -2.155 4.993 -14.651 1.00 68.94 81 SER A CA 1
ATOM 620 C C . SER A 1 81 ? -0.981 4.157 -15.182 1.00 68.94 81 SER A C 1
ATOM 622 O O . SER A 1 81 ? -0.132 4.654 -15.924 1.00 68.94 81 SER A O 1
ATOM 624 N N . ASN A 1 82 ? -0.861 2.885 -14.780 1.00 67.06 82 ASN A N 1
ATOM 625 C CA . ASN A 1 82 ? 0.255 2.048 -15.198 1.00 67.06 82 ASN A CA 1
ATOM 626 C C . ASN A 1 82 ? 0.086 1.595 -16.655 1.00 67.06 82 ASN A C 1
ATOM 628 O O . ASN A 1 82 ? -0.549 0.583 -16.947 1.00 67.06 82 ASN A O 1
ATOM 632 N N . VAL A 1 83 ? 0.746 2.302 -17.569 1.00 59.00 83 VAL A N 1
ATOM 633 C CA . VAL A 1 83 ? 0.760 2.005 -19.012 1.00 59.00 83 VAL A CA 1
ATOM 634 C C . VAL A 1 83 ? 1.270 0.590 -19.332 1.00 59.00 83 VAL A C 1
ATOM 636 O O . VAL A 1 83 ? 0.851 -0.011 -20.314 1.00 59.00 83 VAL A O 1
ATOM 639 N N . ASN A 1 84 ? 2.115 -0.004 -18.477 1.00 57.69 84 ASN A N 1
ATOM 640 C CA . ASN A 1 84 ? 2.588 -1.391 -18.629 1.00 57.69 84 ASN A CA 1
ATOM 641 C C . ASN A 1 84 ? 1.571 -2.444 -18.146 1.00 57.69 84 ASN A C 1
ATOM 643 O O . ASN A 1 84 ? 1.875 -3.637 -18.134 1.00 57.69 84 ASN A O 1
ATOM 647 N N . LEU A 1 85 ? 0.414 -2.024 -17.636 1.00 54.34 85 LEU A N 1
ATOM 648 C CA . LEU A 1 85 ? -0.746 -2.880 -17.372 1.00 54.34 85 LEU A CA 1
ATOM 649 C C . LEU A 1 85 ? -1.674 -2.867 -18.595 1.00 54.34 85 LEU A C 1
ATOM 651 O O . LEU A 1 85 ? -2.109 -3.927 -19.012 1.00 54.34 85 LEU A O 1
ATOM 655 N N . HIS A 1 86 ? -1.829 -1.707 -19.243 1.00 53.16 86 HIS A N 1
ATOM 656 C CA . HIS A 1 86 ? -2.573 -1.546 -20.502 1.00 53.16 86 HIS A CA 1
ATOM 657 C C . HIS A 1 86 ? -1.845 -2.088 -21.741 1.00 53.16 86 HIS A C 1
ATOM 659 O O . HIS A 1 86 ? -2.474 -2.394 -22.748 1.00 53.16 86 HIS A O 1
ATOM 665 N N . ARG A 1 87 ? -0.514 -2.216 -21.700 1.00 50.78 87 ARG A N 1
ATOM 666 C CA . ARG A 1 87 ? 0.268 -2.722 -22.839 1.00 50.78 87 ARG A CA 1
ATOM 667 C C . ARG A 1 87 ? 0.106 -4.231 -23.084 1.00 50.78 87 ARG A C 1
ATOM 669 O O . ARG A 1 87 ? 0.545 -4.696 -24.126 1.00 50.78 87 ARG A O 1
ATOM 676 N N . HIS A 1 88 ? -0.500 -4.989 -22.165 1.00 48.91 88 HIS A N 1
ATOM 677 C CA . HIS A 1 88 ? -0.750 -6.422 -22.376 1.00 48.91 88 HIS A CA 1
ATOM 678 C C . HIS A 1 88 ? -2.049 -6.715 -23.149 1.00 48.91 88 HIS A C 1
ATOM 680 O O . HIS A 1 88 ? -2.181 -7.816 -23.660 1.00 48.91 88 HIS A O 1
ATOM 686 N N . ASP A 1 89 ? -2.947 -5.735 -23.311 1.00 45.69 89 ASP A N 1
ATOM 687 C CA . ASP A 1 89 ? -4.224 -5.910 -24.028 1.00 45.69 89 ASP A CA 1
ATOM 688 C C . ASP A 1 89 ? -4.152 -5.503 -25.518 1.00 45.69 89 ASP A C 1
ATOM 690 O O . ASP A 1 89 ? -5.182 -5.320 -26.159 1.00 45.69 89 ASP A O 1
ATOM 694 N N . ASN A 1 90 ? -2.953 -5.314 -26.088 1.00 38.97 90 ASN A N 1
ATOM 695 C CA . ASN A 1 90 ? -2.780 -4.791 -27.456 1.00 38.97 90 ASN A CA 1
ATOM 696 C C . ASN A 1 90 ? -1.810 -5.603 -28.341 1.00 38.97 90 ASN A C 1
ATOM 698 O O . ASN A 1 90 ? -1.113 -5.037 -29.184 1.00 38.97 90 ASN A O 1
ATOM 702 N N . THR A 1 91 ? -1.771 -6.922 -28.148 1.00 36.41 91 THR A N 1
ATOM 703 C CA . THR A 1 91 ? -1.187 -7.936 -29.056 1.00 36.41 91 THR A CA 1
ATOM 704 C C . THR A 1 91 ? -1.823 -9.277 -28.760 1.00 36.41 91 THR A C 1
ATOM 706 O O . THR A 1 91 ? -2.094 -10.017 -29.726 1.00 36.41 91 THR A O 1
#

Mean predicted aligned error: 12.88 Å

Foldseek 3Di:
DDDDPDPDPDPPPPPPPVLVVLVVVLCVVCVPDDPLLSVLVSQLVVQVVVVFDNDLLRSLVSRDDPDDSVVSSVSSVCSVVVVVVVVVVPD

Radius of gyration: 19.82 Å; Cα contacts (8 Å, |Δi|>4): 52; chains: 1; bounding box: 25×56×66 Å

Sequence (91 aa):
MIKIIAKQKLPRVNAMNAKQVLSKCLSLVTPSMHKTRRQSLFSAIESSMNGGSLSITGLGRDIDSNTLEKHKIKRVDRLCSNVNLHRHDNT

Secondary structure (DSSP, 8-state):
-----------------HHHHHHHHHHHH-TTS-HHHHHHHHHHHHHHHTT--SSHHHHHHHS--SS-HHHHHHHHHHHHT-HHHHGGG--